Protein AF-A0A1C0TWP2-F1 (afdb_monomer_lite)

Foldseek 3Di:
DDDDPDDDDDPPPPPPPPPPCQPKDKFKKFWPDWADPDLQKIKTKIAGPDCVDTDVNDRIAIEIRAADLVVLVPFPCVVFFDSVQSNVLSVVQVVLNPDPTSIDMEIEGDCQWDDDDDRYTYFHGWGWDQDPVRDTYIYGYDDDD

Sequence (145 aa):
MLKNIKTNLLTIITLFPLLANAGGMSWQIEIHDFQRLSDTEAKALISTLNETKSFDNCSKIDILFDFDLKKIESTSIKNFVSKDSQIESLERLAKVSSHAKPVMVLGSMGSGFKKTGNYTFKSIGLGSLKEYSGRTVIYSFYDPI

Radius of gyration: 20.03 Å; chains: 1; bounding box: 54×34×74 Å

Organism: NCBI:txid43657

Secondary structure (DSSP, 8-state):
--------SS-SSSS--SS-----EEEEEEEEEEEE-SSSEEEEEEEES-GGG-BTTBS-EEEEEE--HHHHHTSGGGGT--HHHHHHHHHHHHHHHTSSS-EEEEEEEET-SEE-SSSEEEESEEEEEE-TTS-EEEEEEE---

pLDDT: mean 82.13, std 18.33, range [36.5, 98.31]

Structure (mmCIF, N/CA/C/O backbone):
data_AF-A0A1C0TWP2-F1
#
_entry.id   AF-A0A1C0TWP2-F1
#
loop_
_atom_site.group_PDB
_atom_site.id
_atom_site.type_symbol
_atom_site.label_atom_id
_atom_site.label_alt_id
_atom_site.label_comp_id
_atom_site.label_asym_id
_atom_site.label_entity_id
_atom_site.label_seq_id
_atom_site.pdbx_PDB_ins_code
_atom_site.Cartn_x
_atom_site.Cartn_y
_atom_site.Cartn_z
_atom_site.occupancy
_atom_site.B_iso_or_equiv
_atom_site.auth_seq_id
_atom_site.auth_comp_id
_atom_site.auth_asym_id
_atom_site.auth_atom_id
_atom_site.pdbx_PDB_model_num
ATOM 1 N N . MET A 1 1 ? 41.106 5.420 57.585 1.00 40.47 1 MET A N 1
ATOM 2 C CA . MET A 1 1 ? 40.705 4.303 56.701 1.00 40.47 1 MET A CA 1
ATOM 3 C C . MET A 1 1 ? 39.399 4.667 56.020 1.00 40.47 1 MET A C 1
ATOM 5 O O . MET A 1 1 ? 38.519 5.226 56.658 1.00 40.47 1 MET A O 1
ATOM 9 N N . LEU A 1 2 ? 39.365 4.473 54.705 1.00 37.16 2 LEU A N 1
ATOM 10 C CA . LEU A 1 2 ? 38.378 5.005 53.772 1.00 37.16 2 LEU A CA 1
ATOM 11 C C . LEU A 1 2 ? 37.025 4.26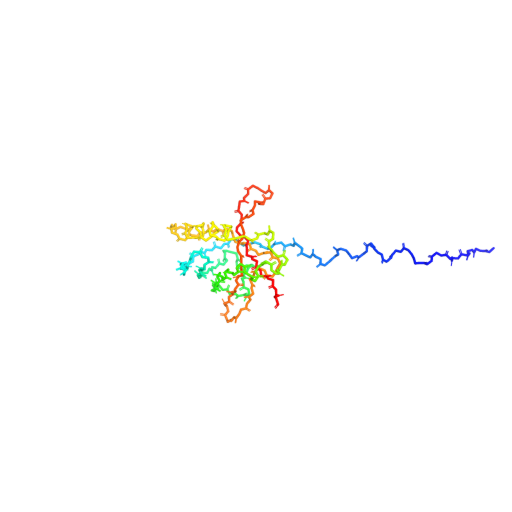9 53.801 1.00 37.16 2 LEU A C 1
ATOM 13 O O . LEU A 1 2 ? 36.988 3.046 53.839 1.00 37.16 2 LEU A O 1
ATOM 17 N N . LYS A 1 3 ? 35.980 5.074 53.552 1.00 38.59 3 LYS A N 1
ATOM 18 C CA . LYS A 1 3 ? 34.770 4.808 52.744 1.00 38.59 3 LYS A CA 1
ATOM 19 C C . LYS A 1 3 ? 33.609 4.016 53.368 1.00 38.59 3 LYS A C 1
ATOM 21 O O . LYS A 1 3 ? 33.453 2.818 53.174 1.00 38.59 3 LYS A O 1
ATOM 26 N N . ASN A 1 4 ? 32.672 4.790 53.922 1.00 47.75 4 ASN A N 1
ATOM 27 C CA . ASN A 1 4 ? 31.240 4.498 53.870 1.00 47.75 4 ASN A CA 1
ATOM 28 C C . ASN A 1 4 ? 30.752 4.600 52.415 1.00 47.75 4 ASN A C 1
ATOM 30 O O . ASN A 1 4 ? 30.677 5.698 51.867 1.00 47.75 4 ASN A O 1
ATOM 34 N N . ILE A 1 5 ? 30.399 3.473 51.796 1.00 53.34 5 ILE A N 1
ATOM 35 C CA . ILE A 1 5 ? 29.620 3.444 50.553 1.00 53.34 5 ILE A CA 1
ATOM 36 C C . ILE A 1 5 ? 28.189 3.079 50.945 1.00 53.34 5 ILE A C 1
ATOM 38 O O . ILE A 1 5 ? 27.833 1.913 51.079 1.00 53.34 5 ILE A O 1
ATOM 42 N N . LYS A 1 6 ? 27.372 4.107 51.174 1.00 49.41 6 LYS A N 1
ATOM 43 C CA . LYS A 1 6 ? 25.910 4.010 51.212 1.00 49.41 6 LYS A CA 1
ATOM 44 C C . LYS A 1 6 ? 25.350 4.976 50.177 1.00 49.41 6 LYS A C 1
ATOM 46 O O . LYS A 1 6 ? 24.902 6.059 50.525 1.00 49.41 6 LYS A O 1
ATOM 51 N N . THR A 1 7 ? 25.376 4.560 48.917 1.00 50.84 7 THR A N 1
ATOM 52 C CA . THR A 1 7 ? 24.563 5.178 47.865 1.00 50.84 7 THR A CA 1
ATOM 53 C C . THR A 1 7 ? 24.175 4.081 46.886 1.00 50.84 7 THR A C 1
ATOM 55 O O . THR A 1 7 ? 24.786 3.910 45.839 1.00 50.84 7 THR A O 1
ATOM 58 N N . ASN A 1 8 ? 23.210 3.261 47.292 1.00 46.59 8 ASN A N 1
ATOM 59 C CA . ASN A 1 8 ? 22.553 2.314 46.406 1.00 46.59 8 ASN A CA 1
ATOM 60 C C . ASN A 1 8 ? 21.141 2.824 46.128 1.00 46.59 8 ASN A C 1
ATOM 62 O O . ASN A 1 8 ? 20.448 3.257 47.047 1.00 46.59 8 ASN A O 1
ATOM 66 N N . LEU A 1 9 ? 20.736 2.671 44.868 1.00 48.22 9 LEU A N 1
ATOM 67 C CA . LEU A 1 9 ? 19.358 2.711 44.383 1.00 48.22 9 LEU A CA 1
ATOM 68 C C . LEU A 1 9 ? 18.731 4.086 44.082 1.00 48.22 9 LEU A C 1
ATOM 70 O O . LEU A 1 9 ? 17.653 4.417 44.561 1.00 48.22 9 LEU A O 1
ATOM 74 N N . LEU A 1 10 ? 19.347 4.853 43.180 1.00 50.44 10 LEU A N 1
ATOM 75 C CA . LEU A 1 10 ? 18.622 5.891 42.430 1.00 50.44 10 LEU A CA 1
ATOM 76 C C . LEU A 1 10 ? 19.184 6.049 41.010 1.00 50.44 10 LEU A C 1
ATOM 78 O O . LEU A 1 10 ? 19.590 7.122 40.578 1.00 50.44 10 LEU A O 1
ATOM 82 N N . THR A 1 11 ? 19.283 4.936 40.279 1.00 46.69 11 THR A N 1
ATOM 83 C CA . THR A 1 11 ? 19.633 4.952 38.844 1.00 46.69 11 THR A CA 1
ATOM 84 C C . THR A 1 11 ? 19.108 3.707 38.119 1.00 46.69 11 THR A C 1
ATOM 86 O O . THR A 1 11 ? 19.801 3.091 37.323 1.00 46.69 11 THR A O 1
ATOM 89 N N . ILE A 1 12 ? 17.867 3.302 38.404 1.00 48.59 12 ILE A N 1
ATOM 90 C CA . ILE A 1 12 ? 17.139 2.293 37.609 1.00 48.59 12 ILE A CA 1
ATOM 91 C C . ILE A 1 12 ? 15.822 2.914 37.120 1.00 48.59 12 ILE A C 1
ATOM 93 O O . ILE A 1 12 ? 14.758 2.345 37.286 1.00 48.59 12 ILE A O 1
ATOM 97 N N . ILE A 1 13 ? 15.860 4.147 36.600 1.00 49.88 13 ILE A N 1
ATOM 98 C CA . ILE A 1 13 ? 14.704 4.770 35.908 1.00 49.88 13 ILE A CA 1
ATOM 99 C C . ILE A 1 13 ? 15.149 5.518 34.629 1.00 49.88 13 ILE A C 1
ATOM 101 O O . ILE A 1 13 ? 14.346 6.130 33.942 1.00 49.88 13 ILE A O 1
ATOM 105 N N . THR A 1 14 ? 16.422 5.445 34.228 1.00 44.88 14 THR A N 1
ATOM 106 C CA . THR A 1 14 ? 16.921 6.161 33.033 1.00 44.88 14 THR A CA 1
ATOM 107 C C . THR A 1 14 ? 17.332 5.251 31.875 1.00 44.88 14 THR A C 1
ATOM 109 O O . THR A 1 14 ? 17.728 5.755 30.829 1.00 44.88 14 THR A O 1
ATOM 112 N N . LEU A 1 15 ? 17.198 3.924 32.014 1.00 43.19 15 LEU A N 1
ATOM 113 C CA . LEU A 1 15 ? 17.629 2.950 30.999 1.00 43.19 15 LEU A CA 1
ATOM 114 C C . LEU A 1 15 ? 16.496 2.149 30.335 1.00 43.19 15 LEU A C 1
ATOM 116 O O . LEU A 1 15 ? 16.737 1.081 29.784 1.00 43.19 15 LEU A O 1
ATOM 120 N N . PHE A 1 16 ? 15.270 2.670 30.338 1.00 43.91 16 PHE A N 1
ATOM 121 C CA . PHE A 1 16 ? 14.209 2.175 29.456 1.00 43.91 16 PHE A CA 1
ATOM 122 C C . PHE A 1 16 ? 13.572 3.326 28.666 1.00 43.91 16 PHE A C 1
ATOM 124 O O . PHE A 1 16 ? 12.456 3.749 28.950 1.00 43.91 16 PHE A O 1
ATOM 131 N N . PRO A 1 17 ? 14.272 3.809 27.628 1.00 40.41 17 PRO A N 1
ATOM 132 C CA . PRO A 1 17 ? 13.590 4.141 26.383 1.00 40.41 17 PRO A CA 1
ATOM 133 C C . PRO A 1 17 ? 14.259 3.440 25.188 1.00 40.41 17 PRO A C 1
ATOM 135 O O . PRO A 1 17 ? 14.307 3.991 24.097 1.00 40.41 17 PRO A O 1
ATOM 138 N N . LEU A 1 18 ? 14.822 2.241 25.381 1.00 37.81 18 LEU A N 1
ATOM 139 C CA . LEU A 1 18 ? 15.641 1.569 24.360 1.00 37.81 18 LEU A CA 1
ATOM 140 C C . LEU A 1 18 ? 14.934 0.477 23.542 1.00 37.81 18 LEU A C 1
ATOM 142 O O . LEU A 1 18 ? 15.597 -0.195 22.762 1.00 37.81 18 LEU A O 1
ATOM 146 N N . LEU A 1 19 ? 13.611 0.297 23.656 1.00 36.72 19 LEU A N 1
ATOM 147 C CA . LEU A 1 19 ? 12.890 -0.702 22.840 1.00 36.72 19 LEU A CA 1
ATOM 148 C C . LEU A 1 19 ? 11.593 -0.212 22.186 1.00 36.72 19 LEU A C 1
ATOM 150 O O . LEU A 1 19 ? 10.889 -1.003 21.565 1.00 36.72 19 LEU A O 1
ATOM 154 N N . ALA A 1 20 ? 11.308 1.090 22.211 1.00 37.28 20 ALA A N 1
ATOM 155 C CA . ALA A 1 20 ? 10.423 1.659 21.204 1.00 37.28 20 ALA A CA 1
ATOM 156 C C . ALA A 1 20 ? 11.274 1.959 19.964 1.00 37.28 20 ALA A C 1
ATOM 158 O O . ALA A 1 20 ? 11.681 3.096 19.734 1.00 37.28 20 ALA A O 1
ATOM 159 N N . ASN A 1 21 ? 11.580 0.924 19.176 1.00 36.50 21 ASN A N 1
ATOM 160 C CA . ASN A 1 21 ? 12.027 1.102 17.796 1.00 36.50 21 ASN A CA 1
ATOM 161 C C . ASN A 1 21 ? 10.857 1.727 17.016 1.00 36.50 21 ASN A C 1
ATOM 163 O O . ASN A 1 21 ? 10.159 1.065 16.256 1.00 36.50 21 ASN A O 1
ATOM 167 N N . ALA A 1 22 ? 10.634 3.029 17.194 1.00 45.41 22 ALA A N 1
ATOM 168 C CA . ALA A 1 22 ? 9.818 3.853 16.309 1.00 45.41 22 ALA A CA 1
ATOM 169 C C . ALA A 1 22 ? 10.586 4.129 14.997 1.00 45.41 22 ALA A C 1
ATOM 171 O O . ALA A 1 22 ? 10.590 5.241 14.477 1.00 45.41 22 ALA A O 1
ATOM 172 N N . GLY A 1 23 ? 11.299 3.118 14.491 1.00 52.19 23 GLY A N 1
ATOM 173 C CA . GLY A 1 23 ? 12.016 3.143 13.229 1.00 52.19 23 GLY A CA 1
ATOM 174 C C . GLY A 1 23 ? 11.096 2.612 12.145 1.00 52.19 23 GLY A C 1
ATOM 175 O O . GLY A 1 23 ? 10.856 1.410 12.067 1.00 52.19 23 GLY A O 1
ATOM 176 N N . GLY A 1 24 ? 10.552 3.509 11.326 1.00 65.75 24 GLY A N 1
ATOM 177 C CA . GLY A 1 24 ? 9.895 3.096 10.094 1.00 65.75 24 GLY A CA 1
ATOM 178 C C . GLY A 1 24 ? 10.931 2.562 9.103 1.00 65.75 24 GLY A C 1
ATOM 179 O O . GLY A 1 24 ? 11.998 3.153 8.946 1.00 65.75 24 GLY A O 1
ATOM 180 N N . MET A 1 25 ? 10.629 1.457 8.424 1.00 81.50 25 MET A N 1
ATOM 181 C CA . MET A 1 25 ? 11.405 1.005 7.264 1.00 81.50 25 MET A CA 1
ATOM 182 C C . MET A 1 25 ? 10.713 1.466 5.990 1.00 81.50 25 MET A C 1
ATOM 184 O O . MET A 1 25 ? 9.487 1.513 5.943 1.00 81.50 25 MET A O 1
ATOM 188 N N . SER A 1 26 ? 11.477 1.805 4.957 1.00 86.50 26 SER A N 1
ATOM 189 C CA . SER A 1 26 ? 10.921 2.149 3.652 1.00 86.50 26 SER A CA 1
ATOM 190 C C . SER A 1 26 ? 11.728 1.536 2.516 1.00 86.50 26 SER A C 1
ATOM 192 O O . SER A 1 26 ? 12.942 1.325 2.612 1.00 86.50 26 SER A O 1
ATOM 194 N N . TRP A 1 27 ? 11.021 1.223 1.434 1.00 88.00 27 TRP A N 1
ATOM 195 C CA . TRP A 1 27 ? 11.554 0.559 0.253 1.00 88.00 27 TRP A CA 1
ATOM 196 C C . TRP A 1 27 ? 11.124 1.313 -0.991 1.00 88.00 27 TRP A C 1
ATOM 198 O O . TRP A 1 27 ? 9.991 1.784 -1.074 1.00 88.00 27 TRP A O 1
ATOM 208 N N . GLN A 1 28 ? 12.013 1.391 -1.981 1.00 91.44 28 GLN A N 1
ATOM 209 C CA . GLN A 1 28 ? 11.571 1.655 -3.345 1.00 91.44 28 GLN A CA 1
ATOM 210 C C . GLN A 1 28 ? 10.956 0.376 -3.893 1.00 91.44 28 GLN A C 1
ATOM 212 O O . GLN A 1 28 ? 11.611 -0.670 -3.896 1.00 91.44 28 GLN A O 1
ATOM 217 N N . ILE A 1 29 ? 9.710 0.477 -4.329 1.00 93.44 29 ILE A N 1
ATOM 218 C CA . ILE A 1 29 ? 8.925 -0.640 -4.826 1.00 93.44 29 ILE A CA 1
ATOM 219 C C . ILE A 1 29 ? 8.458 -0.373 -6.248 1.00 93.44 29 ILE A C 1
ATOM 221 O O . ILE A 1 29 ? 8.271 0.781 -6.637 1.00 93.44 29 ILE A O 1
ATOM 225 N N . GLU A 1 30 ? 8.239 -1.445 -6.991 1.00 95.75 30 GLU A N 1
ATOM 226 C CA . GLU A 1 30 ? 7.493 -1.446 -8.244 1.00 95.75 30 GLU A CA 1
ATOM 227 C C . GLU A 1 30 ? 6.144 -2.130 -8.018 1.00 95.75 30 GLU A C 1
ATOM 229 O O . GLU A 1 30 ? 6.079 -3.191 -7.391 1.00 95.75 30 GLU A O 1
ATOM 234 N N . ILE A 1 31 ? 5.070 -1.507 -8.503 1.00 97.25 31 ILE A N 1
ATOM 235 C CA . ILE A 1 31 ? 3.706 -2.033 -8.421 1.00 97.25 31 ILE A CA 1
ATOM 236 C C . ILE A 1 31 ? 3.404 -2.765 -9.728 1.00 97.25 31 ILE A C 1
ATOM 238 O O . ILE A 1 31 ? 3.309 -2.139 -10.778 1.00 97.25 31 ILE A O 1
ATOM 242 N N . HIS A 1 32 ? 3.266 -4.088 -9.657 1.00 96.69 32 HIS A N 1
ATOM 243 C CA . HIS A 1 32 ? 2.997 -4.948 -10.818 1.00 96.69 32 HIS A CA 1
ATOM 244 C C . HIS A 1 32 ? 1.508 -5.070 -11.102 1.00 96.69 32 HIS A C 1
ATOM 246 O O . HIS A 1 32 ? 1.103 -5.147 -12.256 1.00 96.69 32 HIS A O 1
ATOM 252 N N . ASP A 1 33 ? 0.712 -5.111 -10.039 1.00 97.69 33 ASP A N 1
ATOM 253 C CA . ASP A 1 33 ? -0.741 -5.148 -10.109 1.00 97.69 33 ASP A CA 1
ATOM 254 C C . ASP A 1 33 ? -1.317 -4.371 -8.925 1.00 97.69 33 ASP A C 1
ATOM 256 O O . ASP A 1 33 ? -0.763 -4.401 -7.820 1.00 97.69 33 ASP A O 1
ATOM 260 N N . PHE A 1 34 ? -2.415 -3.663 -9.163 1.00 98.19 34 PHE A N 1
ATOM 261 C CA . PHE A 1 34 ? -3.159 -2.940 -8.144 1.00 98.19 34 PHE A CA 1
ATOM 262 C C . PHE A 1 34 ? -4.651 -3.050 -8.434 1.00 98.19 34 PHE A C 1
ATOM 264 O O . PHE A 1 34 ? -5.155 -2.533 -9.431 1.00 98.19 34 PHE A O 1
ATOM 271 N N . GLN A 1 35 ? -5.374 -3.668 -7.507 1.00 98.25 35 GLN A N 1
ATOM 272 C CA . GLN A 1 35 ? -6.811 -3.848 -7.609 1.00 98.25 35 GLN A CA 1
ATOM 273 C C . GLN A 1 35 ? -7.510 -3.152 -6.450 1.00 98.25 35 GLN A C 1
ATOM 275 O O . GLN A 1 35 ? -7.346 -3.519 -5.284 1.00 98.25 35 GLN A O 1
ATOM 280 N N . ARG A 1 36 ? -8.365 -2.185 -6.782 1.00 97.50 36 ARG A N 1
ATOM 281 C CA . ARG A 1 36 ? -9.302 -1.605 -5.823 1.00 97.50 36 ARG A CA 1
ATOM 282 C C . ARG A 1 36 ? -10.431 -2.595 -5.539 1.00 97.50 36 ARG A C 1
ATOM 284 O O . ARG A 1 36 ? -11.049 -3.089 -6.477 1.00 97.50 36 ARG A O 1
ATOM 291 N N . LEU A 1 37 ? -10.697 -2.871 -4.263 1.00 97.50 37 LEU A N 1
ATOM 292 C CA . LEU A 1 37 ? -11.820 -3.718 -3.839 1.00 97.50 37 LEU A CA 1
ATOM 293 C C . LEU A 1 37 ? -12.984 -2.880 -3.300 1.00 97.50 37 LEU A C 1
ATOM 295 O O . LEU A 1 37 ? -14.144 -3.206 -3.529 1.00 97.50 37 LEU A O 1
ATOM 299 N N . SER A 1 38 ? -12.664 -1.783 -2.612 1.00 96.56 38 SER A N 1
ATOM 300 C CA . SER A 1 38 ? -13.614 -0.799 -2.089 1.00 96.56 38 SER A CA 1
ATOM 301 C C . SER A 1 38 ? -12.917 0.553 -1.885 1.00 96.56 38 SER A C 1
ATOM 303 O O . SER A 1 38 ? -11.722 0.692 -2.161 1.00 96.56 38 SER A O 1
ATOM 305 N N . ASP A 1 39 ? -13.626 1.539 -1.335 1.00 95.06 39 ASP A N 1
ATOM 306 C CA . ASP A 1 39 ? -13.055 2.839 -0.955 1.00 95.06 39 ASP A CA 1
ATOM 307 C C . ASP A 1 39 ? -11.940 2.732 0.092 1.00 95.06 39 ASP A C 1
ATOM 309 O O . ASP A 1 39 ? -11.129 3.641 0.236 1.00 95.06 39 ASP A O 1
ATOM 313 N N . THR A 1 40 ? -11.847 1.636 0.839 1.00 96.44 40 THR A N 1
ATOM 314 C CA . THR A 1 40 ? -10.845 1.488 1.907 1.00 96.44 40 THR A CA 1
ATOM 315 C C . THR A 1 40 ? -9.989 0.238 1.757 1.00 96.44 40 THR A C 1
ATOM 317 O O . THR A 1 40 ? -9.001 0.096 2.476 1.00 96.44 40 THR A O 1
ATOM 320 N N . GLU A 1 41 ? -10.285 -0.613 0.775 1.00 97.56 41 GLU A N 1
ATOM 321 C CA . GLU A 1 41 ? -9.609 -1.894 0.576 1.00 97.56 41 GLU A CA 1
ATOM 322 C C . GLU A 1 41 ? -8.999 -2.030 -0.820 1.00 97.56 41 GLU A C 1
ATOM 324 O O . GLU A 1 41 ? -9.547 -1.569 -1.831 1.00 97.56 41 GLU A O 1
ATOM 329 N N . ALA A 1 42 ? -7.840 -2.676 -0.888 1.00 98.31 42 ALA A N 1
ATOM 330 C CA . ALA A 1 42 ? -7.179 -3.000 -2.145 1.00 98.31 42 ALA A CA 1
ATOM 331 C C . ALA A 1 42 ? -6.242 -4.195 -1.994 1.00 98.31 42 ALA A C 1
ATOM 333 O O . ALA A 1 42 ? -5.807 -4.537 -0.893 1.00 98.31 42 ALA A O 1
ATOM 334 N N . LYS A 1 43 ? -5.880 -4.781 -3.130 1.00 98.12 43 LYS A N 1
ATOM 335 C CA . LYS A 1 43 ? -4.766 -5.719 -3.252 1.00 98.12 43 LYS A CA 1
ATOM 336 C C . LYS A 1 43 ? -3.689 -5.118 -4.138 1.00 98.12 43 LYS A C 1
ATOM 338 O O . LYS A 1 43 ? -4.006 -4.397 -5.083 1.00 98.12 43 LYS A O 1
ATOM 343 N N . ALA A 1 44 ? -2.436 -5.427 -3.842 1.00 97.75 44 ALA A N 1
ATOM 344 C CA . ALA A 1 44 ? -1.323 -5.086 -4.711 1.00 97.75 44 ALA A CA 1
ATOM 345 C C . ALA A 1 44 ? -0.296 -6.210 -4.767 1.00 97.75 44 ALA A C 1
ATOM 347 O O . ALA A 1 44 ? 0.039 -6.790 -3.734 1.00 97.75 44 ALA A O 1
ATOM 348 N N . LEU A 1 45 ? 0.244 -6.445 -5.958 1.00 97.12 45 LEU A N 1
ATOM 349 C CA . LEU A 1 45 ? 1.437 -7.254 -6.165 1.00 97.12 45 LEU A CA 1
ATOM 350 C C . LEU A 1 45 ? 2.621 -6.307 -6.342 1.00 97.12 45 LEU A C 1
ATOM 352 O O . LEU A 1 45 ? 2.637 -5.502 -7.277 1.00 97.12 45 LEU A O 1
ATOM 356 N N . ILE A 1 46 ? 3.616 -6.391 -5.461 1.00 95.50 46 ILE A N 1
ATOM 357 C CA . ILE A 1 46 ? 4.767 -5.477 -5.482 1.00 95.50 46 ILE A CA 1
ATOM 358 C C . ILE A 1 46 ? 6.101 -6.222 -5.445 1.00 95.50 46 ILE A C 1
ATOM 360 O O . ILE A 1 46 ? 6.182 -7.329 -4.919 1.00 95.50 46 ILE A O 1
ATOM 364 N N . SER A 1 47 ? 7.161 -5.590 -5.946 1.00 93.19 47 SER A N 1
ATOM 365 C CA . SER A 1 47 ? 8.556 -6.013 -5.742 1.00 93.19 47 SER A CA 1
ATOM 366 C C . SER A 1 47 ? 9.385 -4.879 -5.156 1.00 93.19 47 SER A C 1
ATOM 368 O O . SER A 1 47 ? 9.079 -3.706 -5.370 1.00 93.19 47 SER A O 1
ATOM 370 N N . THR A 1 48 ? 10.460 -5.202 -4.438 1.00 91.00 48 THR A N 1
ATOM 371 C CA . THR A 1 48 ? 11.467 -4.2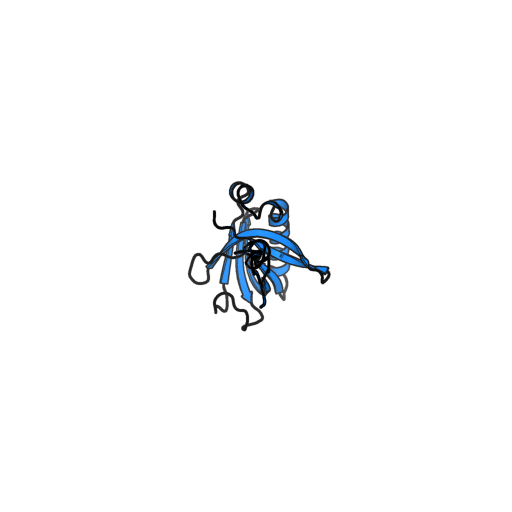00 -4.067 1.00 91.00 48 THR A CA 1
ATOM 372 C C . THR A 1 48 ? 12.436 -4.002 -5.227 1.00 91.00 48 THR A C 1
ATOM 374 O O . THR A 1 48 ? 12.860 -4.960 -5.864 1.00 91.00 48 THR A O 1
ATOM 377 N N . LEU A 1 49 ? 12.827 -2.755 -5.498 1.00 87.69 49 LEU A N 1
ATOM 378 C CA . LEU A 1 49 ? 13.854 -2.459 -6.507 1.00 87.69 49 LEU A CA 1
ATOM 379 C C . LEU A 1 49 ? 15.279 -2.713 -6.003 1.00 87.69 49 LEU A C 1
ATOM 381 O O . LEU A 1 49 ? 16.220 -2.749 -6.787 1.00 87.69 49 LEU A O 1
ATOM 385 N N . ASN A 1 50 ? 15.449 -2.848 -4.687 1.00 79.12 50 ASN A N 1
ATOM 386 C CA . ASN A 1 50 ? 16.716 -3.215 -4.076 1.00 79.12 50 ASN A CA 1
ATOM 387 C C . ASN A 1 50 ? 16.600 -4.628 -3.495 1.00 79.12 50 ASN A C 1
ATOM 389 O O . ASN A 1 50 ? 15.907 -4.836 -2.496 1.00 79.12 50 ASN A O 1
ATOM 393 N N . GLU A 1 51 ? 17.290 -5.581 -4.117 1.00 60.59 51 GLU A N 1
ATOM 394 C CA . GLU A 1 51 ? 17.268 -7.001 -3.743 1.00 60.59 51 GLU A CA 1
ATOM 395 C C . GLU A 1 51 ? 17.855 -7.255 -2.345 1.00 60.59 51 GLU A C 1
ATOM 397 O O . GLU A 1 51 ? 17.426 -8.172 -1.649 1.00 60.59 51 GLU A O 1
ATOM 402 N N . THR A 1 52 ? 18.758 -6.384 -1.870 1.00 61.19 52 THR A N 1
ATOM 403 C CA . THR A 1 52 ? 19.341 -6.478 -0.512 1.00 61.19 52 THR A CA 1
ATOM 404 C C . THR A 1 52 ? 18.352 -6.136 0.606 1.00 61.19 52 THR A C 1
ATOM 406 O O . THR A 1 52 ? 18.644 -6.349 1.781 1.00 61.19 52 THR A O 1
ATOM 409 N N . LYS A 1 53 ? 17.176 -5.602 0.255 1.00 65.94 53 LYS A N 1
ATOM 410 C CA . LYS A 1 53 ? 16.083 -5.271 1.175 1.00 65.94 53 LYS A CA 1
ATOM 411 C C . LYS A 1 53 ? 14.771 -5.895 0.699 1.00 65.94 53 LYS A C 1
ATOM 413 O O . LYS A 1 53 ? 13.758 -5.206 0.654 1.00 65.94 53 LYS A O 1
ATOM 418 N N . SER A 1 54 ? 14.795 -7.160 0.293 1.00 67.12 54 SER A N 1
ATOM 419 C CA . SER A 1 54 ? 13.583 -7.881 -0.101 1.00 67.12 54 SER A CA 1
ATOM 420 C C . SER A 1 54 ? 12.628 -8.073 1.081 1.00 67.12 54 SER A C 1
ATOM 422 O O . SER A 1 54 ? 13.040 -8.185 2.240 1.00 67.12 54 SER A O 1
ATOM 424 N N . PHE A 1 55 ? 11.329 -8.110 0.786 1.00 72.81 55 PHE A N 1
ATOM 425 C CA . PHE A 1 55 ? 10.343 -8.558 1.761 1.00 72.81 55 PHE A CA 1
ATOM 426 C C . PHE A 1 55 ? 10.491 -10.067 1.917 1.00 72.81 55 PHE A C 1
ATOM 428 O O . PHE A 1 55 ? 10.121 -10.820 1.019 1.00 72.81 55 PHE A O 1
ATOM 435 N N . ASP A 1 56 ? 11.042 -10.497 3.052 1.00 75.50 56 ASP A N 1
ATOM 436 C CA . ASP A 1 56 ? 11.093 -11.914 3.426 1.00 75.50 56 ASP A CA 1
ATOM 437 C C . ASP A 1 56 ? 11.760 -12.808 2.357 1.00 75.50 56 ASP A C 1
ATOM 439 O O . ASP A 1 56 ? 11.291 -13.902 2.047 1.00 75.50 56 ASP A O 1
ATOM 443 N N . ASN A 1 57 ? 12.855 -12.319 1.757 1.00 80.06 57 ASN A N 1
ATOM 444 C CA . ASN A 1 57 ? 13.604 -13.000 0.691 1.00 80.06 57 ASN A CA 1
ATOM 445 C C . ASN A 1 57 ? 12.772 -13.356 -0.556 1.00 80.06 57 ASN A C 1
ATOM 447 O O . ASN A 1 57 ? 13.144 -14.261 -1.302 1.00 80.06 57 ASN A O 1
ATOM 451 N N . CYS A 1 58 ? 11.666 -12.648 -0.805 1.00 83.75 58 CYS A N 1
ATOM 452 C CA . CYS A 1 58 ? 10.844 -12.840 -1.994 1.00 83.75 58 CYS A CA 1
ATOM 453 C C . CYS A 1 58 ? 11.036 -11.730 -3.030 1.00 83.75 58 CYS A C 1
ATOM 455 O O . CYS A 1 58 ? 11.180 -10.555 -2.686 1.00 83.75 58 CYS A O 1
ATOM 457 N N . SER A 1 59 ? 10.977 -12.102 -4.311 1.00 86.62 59 SER A N 1
ATOM 458 C CA . SER A 1 59 ? 11.047 -11.162 -5.434 1.00 86.62 59 SER A CA 1
ATOM 459 C C . SER A 1 59 ? 9.751 -10.373 -5.622 1.00 86.62 59 SER A C 1
ATOM 461 O O . SER A 1 59 ? 9.807 -9.204 -5.998 1.00 86.62 59 SER A O 1
ATOM 463 N N . LYS A 1 60 ? 8.592 -10.985 -5.342 1.00 92.50 60 LYS A N 1
ATOM 464 C CA . LYS A 1 60 ? 7.277 -10.334 -5.375 1.00 92.50 60 LYS A CA 1
ATOM 465 C C . LYS A 1 60 ? 6.419 -10.770 -4.198 1.00 92.50 60 LYS A C 1
ATOM 467 O O . LYS A 1 60 ? 6.442 -11.935 -3.816 1.00 92.50 60 LYS A O 1
ATOM 472 N N . ILE A 1 61 ? 5.646 -9.848 -3.649 1.00 93.69 61 ILE A N 1
ATOM 473 C CA . ILE A 1 61 ? 4.735 -10.127 -2.541 1.00 93.69 61 ILE A CA 1
ATOM 474 C C . ILE A 1 61 ? 3.338 -9.600 -2.839 1.00 93.69 61 ILE A C 1
ATOM 476 O O . ILE A 1 61 ? 3.180 -8.541 -3.451 1.00 93.69 61 ILE A O 1
ATOM 480 N N . ASP A 1 62 ? 2.342 -10.330 -2.354 1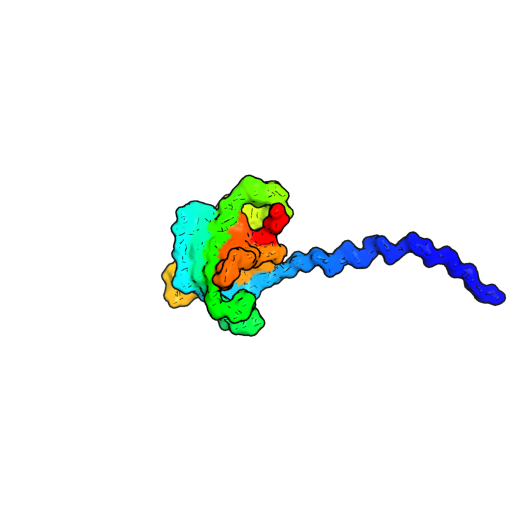.00 96.56 62 ASP A N 1
ATOM 481 C CA . ASP A 1 62 ? 0.952 -9.898 -2.347 1.00 96.56 62 ASP A CA 1
ATOM 482 C C . ASP A 1 62 ? 0.667 -9.136 -1.060 1.00 96.56 62 ASP A C 1
ATOM 484 O O . ASP A 1 62 ? 0.960 -9.611 0.040 1.00 96.56 62 ASP A O 1
ATOM 488 N N . ILE A 1 63 ? 0.054 -7.965 -1.178 1.00 96.25 63 ILE A N 1
ATOM 489 C CA . ILE A 1 63 ? -0.365 -7.159 -0.036 1.00 96.25 63 ILE A CA 1
ATOM 490 C C . ILE A 1 63 ? -1.867 -6.940 -0.106 1.00 96.25 63 ILE A C 1
ATOM 492 O O . ILE A 1 63 ? -2.384 -6.408 -1.086 1.00 96.25 63 ILE A O 1
ATOM 496 N N . LEU A 1 64 ? -2.557 -7.306 0.970 1.00 97.38 64 LEU A N 1
ATOM 497 C CA . LEU A 1 64 ? -3.931 -6.907 1.230 1.00 97.38 64 LEU A CA 1
ATOM 498 C C . LEU A 1 64 ? -3.940 -5.673 2.137 1.00 97.38 64 LEU A C 1
ATOM 500 O O . LEU A 1 64 ? -3.488 -5.734 3.283 1.00 97.38 64 LEU A O 1
ATOM 504 N N . PHE A 1 65 ? -4.490 -4.572 1.638 1.00 96.75 65 PHE A N 1
ATOM 505 C CA . PHE A 1 65 ? -4.815 -3.390 2.430 1.00 96.75 65 PHE A CA 1
ATOM 506 C C . PHE A 1 65 ? -6.270 -3.515 2.883 1.00 96.75 65 PHE A C 1
ATOM 508 O O . PHE A 1 65 ? -7.174 -3.393 2.062 1.00 96.75 65 PHE A O 1
ATOM 515 N N . ASP A 1 66 ? -6.485 -3.796 4.166 1.00 94.62 66 ASP A N 1
ATOM 516 C CA . ASP A 1 66 ? -7.794 -4.115 4.752 1.00 94.62 66 ASP A CA 1
ATOM 517 C C . ASP A 1 66 ? -8.070 -3.190 5.939 1.00 94.62 66 ASP A C 1
ATOM 519 O O . ASP A 1 66 ? -7.773 -3.511 7.094 1.00 94.62 66 ASP A O 1
ATOM 523 N N . PHE A 1 67 ? -8.552 -1.990 5.625 1.00 94.06 67 PHE A N 1
ATOM 524 C CA . PHE A 1 67 ? -8.840 -0.972 6.625 1.00 94.06 67 PHE A CA 1
ATOM 525 C C . PHE A 1 67 ? -10.172 -1.239 7.318 1.00 94.06 67 PHE A C 1
ATOM 527 O O . PHE A 1 67 ? -11.219 -1.326 6.682 1.00 94.06 67 PHE A O 1
ATOM 534 N N . ASP A 1 68 ? -10.127 -1.253 8.648 1.00 90.81 68 ASP A N 1
ATOM 535 C CA . ASP A 1 68 ? -11.295 -1.361 9.513 1.00 90.81 68 ASP A CA 1
ATOM 536 C C . ASP A 1 68 ? -11.207 -0.284 10.598 1.00 90.81 68 ASP A C 1
ATOM 538 O O . ASP A 1 68 ? -10.397 -0.376 11.525 1.00 90.81 68 ASP A O 1
ATOM 542 N N . LEU A 1 69 ? -12.052 0.745 10.479 1.00 89.50 69 LEU A N 1
ATOM 543 C CA . LEU A 1 69 ? -12.053 1.888 11.392 1.00 89.50 69 LEU A CA 1
ATOM 544 C C . LEU A 1 69 ? -12.255 1.461 12.851 1.00 89.50 69 LEU A C 1
ATOM 546 O O . LEU A 1 69 ? -11.555 1.956 13.730 1.00 89.50 69 LEU A O 1
ATOM 550 N N . LYS A 1 70 ? -13.157 0.504 13.113 1.00 88.94 70 LYS A N 1
ATOM 551 C CA . LYS A 1 70 ? -13.454 0.057 14.484 1.00 88.94 70 LYS A CA 1
ATOM 552 C C . LYS A 1 70 ? -12.241 -0.612 15.117 1.00 88.94 70 LYS A C 1
ATOM 554 O O . LYS A 1 70 ? -11.961 -0.400 16.293 1.00 88.94 70 LYS A O 1
ATOM 559 N N . LYS A 1 71 ? -11.507 -1.407 14.331 1.00 87.06 71 LYS A N 1
ATOM 560 C CA . LYS A 1 71 ? -10.244 -2.007 14.776 1.00 87.06 71 LYS A CA 1
ATOM 561 C C . LYS A 1 71 ? -9.201 -0.930 15.046 1.00 87.06 71 LYS A C 1
ATOM 563 O O . LYS A 1 71 ? -8.613 -0.926 16.122 1.00 87.06 71 LYS A O 1
ATOM 568 N N . ILE A 1 72 ? -9.016 0.013 14.124 1.00 89.44 72 ILE A N 1
ATOM 569 C CA . ILE A 1 72 ? -8.011 1.076 14.255 1.00 89.44 72 ILE A CA 1
ATOM 570 C C . ILE A 1 72 ? -8.255 1.941 15.495 1.00 89.44 72 ILE A C 1
ATOM 572 O O . ILE A 1 72 ? -7.306 2.208 16.227 1.00 89.44 72 ILE A O 1
ATOM 576 N N . GLU A 1 73 ? -9.495 2.329 15.794 1.00 89.62 73 GLU A N 1
ATOM 577 C CA . GLU A 1 73 ? -9.817 3.174 16.957 1.00 89.62 73 GLU A CA 1
ATOM 578 C C . GLU A 1 73 ? -9.379 2.564 18.302 1.00 89.62 73 GLU A C 1
ATOM 580 O O . GLU A 1 73 ? -9.081 3.298 19.250 1.00 89.62 73 GLU A O 1
ATOM 585 N N . SER A 1 74 ? -9.277 1.231 18.368 1.00 86.12 74 SER A N 1
ATOM 586 C CA . SER A 1 74 ? -8.809 0.482 19.542 1.00 86.12 74 SER A CA 1
ATOM 587 C C . SER A 1 74 ? -7.286 0.301 19.627 1.00 86.12 74 SER A C 1
ATOM 589 O O . SER A 1 74 ? -6.786 -0.218 20.621 1.00 86.12 74 SER A O 1
ATOM 591 N N . THR A 1 75 ? -6.538 0.745 18.615 1.00 85.31 75 THR A N 1
ATOM 592 C CA . THR A 1 75 ? -5.091 0.499 18.480 1.00 85.31 75 THR A CA 1
ATOM 593 C C . THR A 1 75 ? -4.252 1.747 18.740 1.00 85.31 75 THR A C 1
ATOM 595 O O . THR A 1 75 ? -4.744 2.881 18.765 1.00 85.31 75 THR A O 1
ATOM 598 N N . SER A 1 76 ? -2.941 1.551 18.888 1.00 85.00 76 SER A N 1
ATOM 599 C CA . SER A 1 76 ? -1.978 2.646 19.048 1.00 85.00 76 SER A CA 1
ATOM 600 C C . SER A 1 76 ? -1.820 3.503 17.782 1.00 85.00 76 SER A C 1
ATOM 602 O O . SER A 1 76 ? -1.367 4.647 17.856 1.00 85.00 76 SER A O 1
ATOM 604 N N . ILE A 1 77 ? -2.243 2.987 16.621 1.00 85.50 77 ILE A N 1
ATOM 605 C CA . ILE A 1 77 ? -2.056 3.628 15.313 1.00 85.50 77 ILE A CA 1
ATOM 606 C C . ILE A 1 77 ? -3.179 4.604 14.920 1.00 85.50 77 ILE A C 1
ATOM 608 O O . ILE A 1 77 ? -3.082 5.253 13.880 1.00 85.50 77 ILE A O 1
ATOM 612 N N . LYS A 1 78 ? -4.220 4.763 15.751 1.00 87.62 78 LYS A N 1
ATOM 613 C CA . LYS A 1 78 ? -5.406 5.600 15.465 1.00 87.62 78 LYS A CA 1
ATOM 614 C C . LYS A 1 78 ? -5.119 7.067 15.135 1.00 87.62 78 LYS A C 1
ATOM 616 O O . LYS A 1 78 ? -5.917 7.720 14.478 1.00 87.62 78 LYS A O 1
ATOM 621 N N . ASN A 1 79 ? -3.983 7.589 15.595 1.00 87.44 79 ASN A N 1
ATOM 622 C CA . ASN A 1 79 ? -3.578 8.972 15.333 1.00 87.44 79 ASN A CA 1
ATOM 623 C C . ASN A 1 79 ? -2.838 9.134 13.993 1.00 87.44 79 ASN A C 1
ATOM 625 O O . ASN A 1 79 ? -2.597 10.258 13.565 1.00 87.44 79 ASN A O 1
ATOM 629 N N . PHE A 1 80 ? -2.446 8.029 13.354 1.00 86.69 80 PHE A N 1
ATOM 630 C CA . PHE A 1 80 ? -1.677 8.023 12.106 1.00 86.69 80 PHE A CA 1
ATOM 631 C C . PHE A 1 80 ? -2.499 7.563 10.904 1.00 86.69 80 PHE A C 1
ATOM 633 O O . PHE A 1 80 ? -2.125 7.845 9.767 1.00 86.69 80 PHE A O 1
ATOM 640 N N . VAL A 1 81 ? -3.599 6.851 11.154 1.00 91.19 81 VAL A N 1
ATOM 641 C CA . VAL A 1 81 ? -4.464 6.290 10.120 1.00 91.19 81 VAL A CA 1
ATOM 642 C C . VAL A 1 81 ? -5.899 6.743 10.358 1.00 91.19 81 VAL A C 1
ATOM 644 O O . VAL A 1 81 ? -6.477 6.485 11.411 1.00 91.19 81 VAL A O 1
ATOM 647 N N . SER A 1 82 ? -6.488 7.369 9.345 1.00 93.19 82 S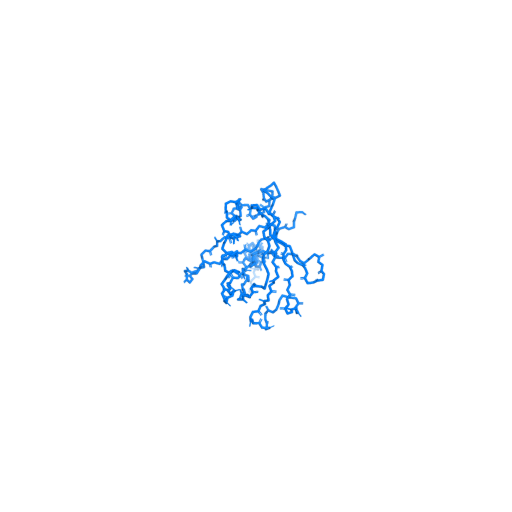ER A N 1
ATOM 648 C CA . SER A 1 82 ? -7.911 7.686 9.261 1.00 93.19 82 SER A CA 1
ATOM 649 C C . SER A 1 82 ? -8.506 7.090 7.984 1.00 93.19 82 SER A C 1
ATOM 651 O O . SER A 1 82 ? -7.786 6.614 7.103 1.00 93.19 82 SER A O 1
ATOM 653 N N . LYS A 1 83 ? -9.837 7.128 7.856 1.00 94.75 83 LYS A N 1
ATOM 654 C CA . LYS A 1 83 ? -10.505 6.738 6.606 1.00 94.75 83 LYS A CA 1
ATOM 655 C C . LYS A 1 83 ? -10.005 7.582 5.426 1.00 94.75 83 LYS A C 1
ATOM 657 O O . LYS A 1 83 ? -9.731 7.040 4.361 1.00 94.75 83 LYS A O 1
ATOM 662 N N . ASP A 1 84 ? -9.829 8.881 5.641 1.00 94.50 84 ASP A N 1
ATOM 663 C CA . ASP A 1 84 ? -9.387 9.805 4.598 1.00 94.50 84 ASP A CA 1
ATOM 664 C C . ASP A 1 84 ? -7.930 9.544 4.198 1.00 94.50 84 ASP A C 1
ATOM 666 O O . ASP A 1 84 ? -7.627 9.465 3.008 1.00 94.50 84 ASP A O 1
ATOM 670 N N . SER A 1 85 ? -7.033 9.311 5.168 1.00 94.12 85 SER A N 1
ATOM 671 C CA . SER A 1 85 ? -5.630 8.989 4.861 1.00 94.12 85 SER A CA 1
ATOM 672 C C . SER A 1 85 ? -5.496 7.658 4.124 1.00 94.12 85 SER A C 1
ATOM 674 O O . SER A 1 85 ? -4.628 7.515 3.260 1.00 94.12 85 SER A O 1
ATOM 676 N N . GLN A 1 86 ? -6.358 6.690 4.451 1.00 96.06 86 GLN A N 1
ATOM 677 C CA . GLN A 1 86 ? -6.448 5.407 3.765 1.00 96.06 86 GLN A CA 1
ATOM 678 C C . GLN A 1 86 ? -6.872 5.599 2.305 1.00 96.06 86 GLN A C 1
ATOM 680 O O . GLN A 1 86 ? -6.196 5.093 1.407 1.00 96.06 86 GLN A O 1
ATOM 685 N N . ILE A 1 87 ? -7.959 6.342 2.064 1.00 96.62 87 ILE A N 1
ATOM 686 C CA . ILE A 1 87 ? -8.462 6.649 0.716 1.00 96.62 87 ILE A CA 1
ATOM 687 C C . ILE A 1 87 ? -7.374 7.345 -0.105 1.00 96.62 87 ILE A C 1
ATOM 689 O O . ILE A 1 87 ? -7.001 6.842 -1.164 1.00 96.62 87 ILE A O 1
ATOM 693 N N . GLU A 1 88 ? -6.797 8.430 0.418 1.00 95.81 88 GLU A N 1
ATOM 694 C CA . GLU A 1 88 ? -5.766 9.208 -0.278 1.00 95.81 88 GLU A CA 1
ATOM 695 C C . GLU A 1 88 ? -4.548 8.341 -0.637 1.00 95.81 88 GLU A C 1
ATOM 697 O O . GLU A 1 88 ? -4.005 8.409 -1.743 1.00 95.81 88 GLU A O 1
ATOM 702 N N . SER A 1 89 ? -4.112 7.486 0.289 1.00 96.25 89 SER A N 1
ATOM 703 C CA . SER A 1 89 ? -2.978 6.590 0.056 1.00 96.25 89 SER A CA 1
ATOM 704 C C . SER A 1 89 ? -3.267 5.594 -1.072 1.00 96.25 89 SER A C 1
ATOM 706 O O . SER A 1 89 ? -2.402 5.311 -1.901 1.00 96.25 89 SER A O 1
ATOM 708 N N . LEU A 1 90 ? -4.494 5.087 -1.150 1.00 97.38 90 LEU A N 1
ATOM 709 C CA . LEU A 1 90 ? -4.890 4.118 -2.169 1.00 97.38 90 LEU A CA 1
ATOM 710 C C . LEU A 1 90 ? -5.108 4.770 -3.533 1.00 97.38 90 LEU A C 1
ATOM 712 O O . LEU A 1 90 ? -4.758 4.171 -4.546 1.00 97.38 90 LEU A O 1
ATOM 716 N N . GLU A 1 91 ? -5.585 6.012 -3.575 1.00 96.81 91 GLU A N 1
ATOM 717 C CA . GLU A 1 91 ? -5.609 6.820 -4.798 1.00 96.81 91 GLU A CA 1
ATOM 718 C C . GLU A 1 91 ? -4.196 7.077 -5.330 1.00 96.81 91 GLU A C 1
ATOM 720 O O . GLU A 1 91 ? -3.945 6.960 -6.531 1.00 96.81 91 GLU A O 1
ATOM 725 N N . ARG A 1 92 ? -3.239 7.378 -4.445 1.00 95.50 92 ARG A N 1
ATOM 726 C CA . ARG A 1 92 ? -1.827 7.544 -4.822 1.00 95.50 92 ARG A CA 1
ATOM 727 C C . ARG A 1 92 ? -1.229 6.245 -5.364 1.00 95.50 92 ARG A C 1
ATOM 729 O O . ARG A 1 92 ? -0.543 6.297 -6.385 1.00 95.50 92 ARG A O 1
ATOM 736 N N . LEU A 1 93 ? -1.503 5.104 -4.726 1.00 96.19 93 LEU A N 1
ATOM 737 C CA . LEU A 1 93 ? -1.084 3.782 -5.210 1.00 96.19 93 LEU A CA 1
ATOM 738 C C . LEU A 1 93 ? -1.676 3.484 -6.593 1.00 96.19 93 LEU A C 1
ATOM 740 O O . LEU A 1 93 ? -0.928 3.152 -7.512 1.00 96.19 93 LEU A O 1
ATOM 744 N N . ALA A 1 94 ? -2.984 3.697 -6.770 1.00 97.12 94 ALA A N 1
ATOM 745 C CA . ALA A 1 94 ? -3.667 3.524 -8.051 1.00 97.12 94 ALA A CA 1
ATOM 746 C C . ALA A 1 94 ? -3.049 4.411 -9.142 1.00 97.12 94 ALA A C 1
ATOM 748 O O . ALA A 1 94 ? -2.700 3.934 -10.224 1.00 97.12 94 ALA A O 1
ATOM 749 N N . LYS A 1 95 ? -2.823 5.693 -8.837 1.00 96.56 95 LYS A N 1
ATOM 750 C CA . LYS A 1 95 ? -2.199 6.640 -9.764 1.00 96.56 95 LYS A CA 1
ATOM 751 C C . LYS A 1 95 ? -0.807 6.179 -10.189 1.00 96.56 95 LYS A C 1
ATOM 753 O O . LYS A 1 95 ? -0.534 6.133 -11.384 1.00 96.56 95 LYS A O 1
ATOM 758 N N . VAL A 1 96 ? 0.056 5.802 -9.242 1.00 95.81 96 VAL A N 1
ATOM 759 C CA . VAL A 1 96 ? 1.403 5.293 -9.556 1.00 95.81 96 VAL A CA 1
ATOM 760 C C . VAL A 1 96 ? 1.329 4.019 -10.393 1.00 95.81 96 VAL A C 1
ATOM 762 O O . VAL A 1 96 ? 2.065 3.917 -11.370 1.00 95.81 96 VAL A O 1
ATOM 765 N N . SER A 1 97 ? 0.433 3.087 -10.056 1.00 96.69 97 SER A N 1
ATOM 766 C CA . SER A 1 97 ? 0.283 1.817 -10.780 1.00 96.69 97 SER A CA 1
ATOM 767 C C . SER A 1 97 ? -0.099 1.996 -12.255 1.00 96.69 97 SER A C 1
ATOM 769 O O . SER A 1 97 ? 0.245 1.163 -13.083 1.00 96.69 97 SER A O 1
ATOM 771 N N . SER A 1 98 ? -0.747 3.114 -12.602 1.00 96.06 98 SER A N 1
ATOM 772 C CA . SER A 1 98 ? -1.138 3.432 -13.982 1.00 96.06 98 SER A CA 1
ATOM 773 C C . SER A 1 98 ? -0.010 4.015 -14.846 1.00 96.06 98 SER A C 1
ATOM 775 O O . SER A 1 98 ? -0.177 4.189 -16.053 1.00 96.06 98 SER A O 1
ATOM 777 N N . HIS A 1 99 ? 1.135 4.365 -14.252 1.00 95.56 99 HIS A N 1
ATOM 778 C CA . HIS A 1 99 ? 2.258 4.930 -14.993 1.00 95.56 99 HIS A CA 1
ATOM 779 C C . HIS A 1 99 ? 3.051 3.846 -15.734 1.00 95.56 99 HIS A C 1
ATOM 781 O O . HIS A 1 99 ? 3.190 2.725 -15.258 1.00 95.56 99 HIS A O 1
ATOM 787 N N . ALA A 1 100 ? 3.706 4.223 -16.839 1.00 91.06 100 ALA A N 1
ATOM 788 C CA . ALA A 1 100 ? 4.611 3.332 -17.578 1.00 91.06 100 ALA A CA 1
ATOM 789 C C . ALA A 1 100 ? 5.776 2.786 -16.725 1.00 91.06 100 ALA A C 1
ATOM 791 O O . ALA A 1 100 ? 6.327 1.733 -17.029 1.00 91.06 100 ALA A O 1
ATOM 792 N N . LYS A 1 101 ? 6.156 3.512 -15.664 1.00 92.88 101 LYS A N 1
ATOM 793 C CA . LYS A 1 101 ? 7.109 3.066 -14.644 1.00 92.88 101 LYS A CA 1
ATOM 794 C C . LYS A 1 101 ? 6.460 3.198 -13.257 1.00 92.88 101 LYS A C 1
ATOM 796 O O . LYS A 1 101 ? 6.557 4.275 -12.657 1.00 92.88 101 LYS A O 1
ATOM 801 N N . PRO A 1 102 ? 5.793 2.149 -12.750 1.00 94.38 102 PRO A N 1
ATOM 802 C CA . PRO A 1 102 ? 4.953 2.217 -11.554 1.00 94.38 102 PRO A CA 1
ATOM 803 C C . PRO A 1 102 ? 5.776 2.092 -10.262 1.00 94.38 102 PRO A C 1
ATOM 805 O O . PRO A 1 102 ? 5.586 1.188 -9.452 1.00 94.38 102 PRO A O 1
ATOM 808 N N . VAL A 1 103 ? 6.731 3.007 -10.073 1.00 94.94 103 VAL A N 1
ATOM 809 C CA . VAL A 1 103 ? 7.684 2.983 -8.956 1.00 94.94 103 VAL A CA 1
ATOM 810 C C . VAL A 1 103 ? 7.347 4.039 -7.911 1.00 94.94 103 VAL A C 1
ATOM 812 O O . VAL A 1 103 ? 7.137 5.209 -8.236 1.00 94.94 103 VAL A O 1
ATOM 815 N N . MET A 1 104 ? 7.378 3.659 -6.633 1.00 92.56 104 MET A N 1
ATOM 816 C CA . MET A 1 104 ? 7.233 4.593 -5.513 1.00 92.56 104 MET A CA 1
ATOM 817 C C . MET A 1 104 ? 7.989 4.141 -4.264 1.00 92.56 104 MET A C 1
ATOM 819 O O . MET A 1 104 ? 8.618 3.089 -4.259 1.00 92.56 104 MET A O 1
ATOM 823 N N . VAL A 1 105 ? 7.948 4.951 -3.199 1.00 90.56 105 VAL A N 1
ATOM 824 C CA . VAL A 1 105 ? 8.403 4.506 -1.877 1.00 90.56 105 VAL A CA 1
ATOM 825 C C . VAL A 1 105 ? 7.211 4.157 -1.013 1.00 90.56 105 VAL A C 1
ATOM 827 O O . VAL A 1 105 ? 6.314 4.980 -0.824 1.00 90.56 105 VAL A O 1
ATOM 830 N N . LEU A 1 106 ? 7.247 2.937 -0.494 1.00 92.12 106 LEU A N 1
ATOM 831 C CA . LEU A 1 106 ? 6.295 2.404 0.462 1.00 92.12 106 LEU A CA 1
ATOM 832 C C . LEU A 1 106 ? 7.045 2.110 1.758 1.00 92.12 106 LEU A C 1
ATOM 834 O O . LEU A 1 106 ? 8.146 1.556 1.742 1.00 92.12 106 LEU A O 1
ATOM 838 N N . GLY A 1 107 ? 6.467 2.535 2.870 1.00 90.25 107 GLY A N 1
ATOM 839 C CA . GLY A 1 107 ? 7.018 2.379 4.201 1.00 90.25 107 GLY A CA 1
ATOM 840 C C . GLY A 1 107 ? 6.194 1.446 5.077 1.00 90.25 107 GLY A C 1
ATOM 841 O O . GLY A 1 107 ? 5.058 1.099 4.772 1.00 90.25 107 GLY A O 1
ATOM 842 N N . SER A 1 108 ? 6.780 1.070 6.202 1.00 89.19 108 SER A N 1
ATOM 843 C CA . SER A 1 108 ? 6.183 0.295 7.283 1.00 89.19 108 SER A CA 1
ATOM 844 C C . SER A 1 108 ? 6.541 0.976 8.596 1.00 89.19 108 SER A C 1
ATOM 846 O O . SER A 1 108 ? 7.722 1.216 8.842 1.00 89.19 108 SER A O 1
ATOM 848 N N . MET A 1 109 ? 5.552 1.269 9.439 1.00 85.75 109 MET A N 1
ATOM 849 C CA . MET A 1 109 ? 5.763 1.705 10.825 1.00 85.75 109 MET A CA 1
ATOM 850 C C . MET A 1 109 ? 5.165 0.684 11.796 1.00 85.75 109 MET A C 1
ATOM 852 O O . MET A 1 109 ? 4.124 0.081 11.525 1.00 85.75 109 MET A O 1
ATOM 856 N N . GLY A 1 110 ? 5.834 0.473 12.933 1.00 77.81 110 GLY A N 1
ATOM 857 C CA . GLY A 1 110 ? 5.485 -0.614 13.849 1.00 77.81 110 GLY A CA 1
ATOM 858 C C . GLY A 1 110 ? 5.620 -1.969 13.150 1.00 77.81 110 GLY A C 1
ATOM 859 O O . GLY A 1 110 ? 6.635 -2.233 12.507 1.00 77.81 110 GLY A O 1
ATOM 860 N N . SER A 1 111 ? 4.579 -2.803 13.218 1.00 78.19 111 SER A N 1
ATOM 861 C CA . SER A 1 111 ? 4.568 -4.091 12.504 1.00 78.19 111 SER A CA 1
ATOM 862 C C . SER A 1 111 ? 4.176 -3.969 11.026 1.00 78.19 111 SER A C 1
ATOM 864 O O . SER A 1 111 ? 4.191 -4.984 10.344 1.00 78.19 111 SER A O 1
ATOM 866 N N . GLY A 1 112 ? 3.807 -2.763 10.565 1.00 84.00 112 GLY A N 1
ATOM 867 C CA . GLY A 1 112 ? 3.363 -2.336 9.227 1.00 84.00 112 GLY A CA 1
ATOM 868 C C . GLY A 1 112 ? 2.726 -3.349 8.276 1.00 84.00 112 GLY A C 1
ATOM 869 O O . GLY A 1 112 ? 1.572 -3.164 7.901 1.00 84.00 112 GLY A O 1
ATOM 870 N N . PHE A 1 113 ? 3.453 -4.383 7.855 1.00 89.44 113 PHE A N 1
ATOM 871 C CA . PHE A 1 113 ? 2.949 -5.509 7.070 1.00 89.44 113 PHE A CA 1
ATOM 872 C C . PHE A 1 113 ? 3.039 -6.810 7.871 1.00 89.44 113 PHE A C 1
ATOM 874 O O . PHE A 1 113 ? 4.125 -7.348 8.088 1.00 89.44 113 PHE A O 1
ATOM 881 N N . LYS A 1 114 ? 1.897 -7.386 8.252 1.00 90.94 114 LYS A N 1
ATOM 882 C CA . LYS A 1 114 ? 1.873 -8.725 8.851 1.0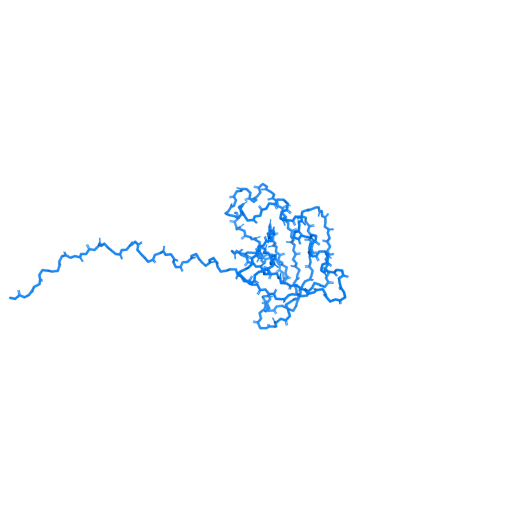0 90.94 114 LYS A CA 1
ATOM 883 C C . LYS A 1 114 ? 1.868 -9.788 7.766 1.00 90.94 114 LYS A C 1
ATOM 885 O O . LYS A 1 114 ? 0.944 -9.826 6.961 1.00 90.94 114 LYS A O 1
ATOM 890 N N . LYS A 1 115 ? 2.832 -10.706 7.796 1.00 91.19 115 LYS A N 1
ATOM 891 C CA . LYS A 1 115 ? 2.801 -11.914 6.964 1.00 91.19 115 LYS A CA 1
ATOM 892 C C . LYS A 1 115 ? 1.618 -12.804 7.373 1.00 91.19 115 LYS A C 1
ATOM 894 O O . LYS A 1 115 ? 1.483 -13.153 8.545 1.00 91.19 115 LYS A O 1
ATOM 899 N N . THR A 1 116 ? 0.757 -13.156 6.423 1.00 92.12 116 THR A N 1
ATOM 900 C CA . THR A 1 116 ? -0.440 -13.997 6.635 1.00 92.12 116 THR A CA 1
ATOM 901 C C . THR A 1 116 ? -0.406 -15.302 5.845 1.00 92.12 116 THR A C 1
ATOM 903 O O . THR A 1 116 ? -1.168 -16.214 6.154 1.00 92.12 116 THR A O 1
ATOM 906 N N . GLY A 1 117 ? 0.480 -15.414 4.856 1.00 90.94 117 GLY A N 1
ATOM 907 C CA . GLY A 1 117 ? 0.625 -16.597 4.015 1.00 90.94 117 GLY A CA 1
ATOM 908 C C . GLY A 1 117 ? 2.015 -16.690 3.397 1.00 90.94 117 GLY A C 1
ATOM 909 O O . GLY A 1 117 ? 2.957 -16.031 3.847 1.00 90.94 117 GLY A O 1
ATOM 910 N N . ASN A 1 118 ? 2.149 -17.511 2.354 1.00 89.69 118 ASN A N 1
ATOM 911 C CA . ASN A 1 118 ? 3.389 -17.572 1.591 1.00 89.69 118 ASN A CA 1
ATOM 912 C C . ASN A 1 118 ? 3.510 -16.313 0.728 1.00 89.69 118 ASN A C 1
ATOM 914 O O . ASN A 1 118 ? 2.718 -16.129 -0.189 1.00 89.69 118 ASN A O 1
ATOM 918 N N . TYR A 1 119 ? 4.452 -15.433 1.071 1.00 91.38 119 TYR A N 1
ATOM 919 C CA . TYR A 1 119 ? 4.659 -14.138 0.406 1.00 91.38 119 TYR A CA 1
ATOM 920 C C . TYR A 1 119 ? 3.421 -13.226 0.359 1.00 91.38 119 TYR A C 1
ATOM 922 O O . TYR A 1 119 ? 3.376 -12.269 -0.408 1.00 91.38 119 TYR A O 1
ATOM 930 N N . THR A 1 120 ? 2.436 -13.494 1.219 1.00 93.75 120 THR A N 1
ATOM 931 C CA . THR A 1 120 ? 1.227 -12.687 1.378 1.00 93.75 120 THR A CA 1
ATOM 932 C C . THR A 1 120 ? 1.288 -11.926 2.688 1.00 93.75 120 THR A C 1
ATOM 934 O O . THR A 1 120 ? 1.554 -12.499 3.752 1.00 93.75 120 THR A O 1
ATOM 937 N N . PHE A 1 121 ? 0.998 -10.637 2.611 1.00 93.88 121 PHE A N 1
ATOM 938 C CA . PHE A 1 121 ? 1.048 -9.701 3.714 1.00 93.88 121 PHE A CA 1
ATOM 939 C C . PHE A 1 121 ? -0.265 -8.939 3.846 1.00 93.88 121 PHE A C 1
ATOM 941 O O . PHE A 1 121 ? -1.026 -8.773 2.893 1.00 93.88 121 PHE A O 1
ATOM 948 N N . LYS A 1 122 ? -0.519 -8.449 5.055 1.00 94.75 122 LYS A N 1
ATOM 949 C CA . LYS A 1 122 ? -1.683 -7.644 5.394 1.00 94.75 122 LYS A CA 1
ATOM 950 C C . LYS A 1 122 ? -1.263 -6.341 6.058 1.00 94.75 122 LYS A C 1
ATOM 952 O O . LYS A 1 122 ? -0.474 -6.341 7.003 1.00 94.75 122 LYS A O 1
ATOM 957 N N . SER A 1 123 ? -1.858 -5.258 5.587 1.00 94.50 123 SER A N 1
ATOM 958 C CA . SER A 1 123 ? -1.883 -3.946 6.221 1.00 94.50 123 SER A CA 1
ATOM 959 C C . SER A 1 123 ? -3.292 -3.683 6.738 1.00 94.50 123 SER A C 1
ATOM 961 O O . SER A 1 123 ? -4.255 -3.971 6.025 1.00 94.50 123 SER A O 1
ATOM 963 N N . ILE A 1 124 ? -3.427 -3.137 7.948 1.00 93.06 124 ILE A N 1
ATOM 964 C CA . ILE A 1 124 ? -4.742 -2.714 8.467 1.00 93.06 124 ILE A CA 1
ATOM 965 C C . ILE A 1 124 ? -4.985 -1.217 8.276 1.00 93.06 124 ILE A C 1
ATOM 967 O O . ILE A 1 124 ? -6.040 -0.720 8.652 1.00 93.06 124 ILE A O 1
ATOM 971 N N . GLY A 1 125 ? -4.016 -0.483 7.729 1.00 93.44 125 GLY A N 1
ATOM 972 C CA . GLY A 1 125 ? -4.109 0.962 7.606 1.00 93.44 125 GLY A CA 1
ATOM 973 C C . GLY A 1 125 ? -2.917 1.577 6.891 1.00 93.44 125 GLY A C 1
ATOM 974 O O . GLY A 1 125 ? -1.776 1.159 7.080 1.00 93.44 125 GLY A O 1
ATOM 975 N N . LEU A 1 126 ? -3.197 2.595 6.090 1.00 95.44 126 LEU A N 1
ATOM 976 C CA . LEU A 1 126 ? -2.245 3.397 5.346 1.00 95.44 126 LEU A CA 1
ATOM 977 C C . LEU A 1 126 ? -2.359 4.860 5.773 1.00 95.44 126 LEU A C 1
ATOM 979 O O . LEU A 1 126 ? -3.448 5.435 5.868 1.00 95.44 126 LEU A O 1
ATOM 983 N N . GLY A 1 127 ? -1.203 5.469 5.993 1.00 92.19 127 GLY A N 1
ATOM 984 C CA . GLY A 1 127 ? -1.075 6.894 6.264 1.00 92.19 127 GLY A CA 1
ATOM 985 C C . GLY A 1 127 ? -0.008 7.502 5.370 1.00 92.19 127 GLY A C 1
ATOM 986 O O . GLY A 1 127 ? 1.050 6.910 5.162 1.00 92.19 127 GLY A O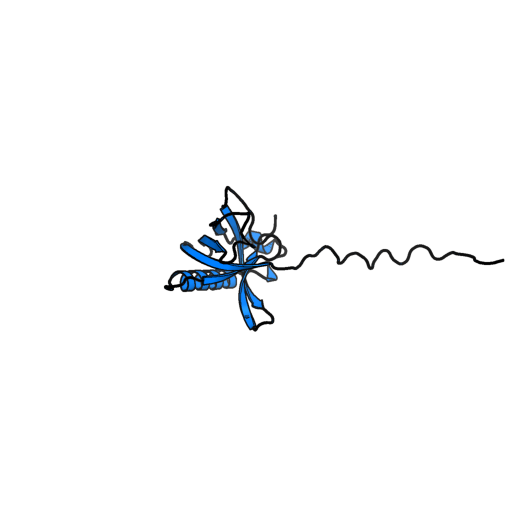 1
ATOM 987 N N . SER A 1 128 ? -0.268 8.696 4.846 1.00 88.19 128 SER A N 1
ATOM 988 C CA . SER A 1 128 ? 0.740 9.471 4.125 1.00 88.19 128 SER A CA 1
ATOM 989 C C . SER A 1 128 ? 1.461 10.391 5.104 1.00 88.19 128 SER A C 1
ATOM 991 O O . SER A 1 128 ? 0.846 11.261 5.714 1.00 88.19 128 SER A O 1
ATOM 993 N N . LEU A 1 129 ? 2.772 10.216 5.252 1.00 83.62 129 LEU A N 1
ATOM 994 C CA . LEU A 1 129 ? 3.609 11.062 6.102 1.00 83.62 129 LEU A CA 1
ATOM 995 C C . LEU A 1 129 ? 4.668 11.759 5.253 1.00 83.62 129 LEU A C 1
ATOM 997 O O . LEU A 1 129 ? 5.162 11.215 4.265 1.00 83.62 129 LEU A O 1
ATOM 1001 N N . LYS A 1 130 ? 5.020 12.986 5.637 1.00 81.81 130 LYS A N 1
ATOM 1002 C CA . LYS A 1 130 ? 6.109 13.732 5.008 1.00 81.81 130 LYS A CA 1
ATOM 1003 C C . LYS A 1 130 ? 7.394 13.458 5.780 1.00 81.81 130 LYS A C 1
ATOM 1005 O O . LYS A 1 130 ? 7.499 13.812 6.950 1.00 81.81 130 LYS A O 1
ATOM 1010 N N . GLU A 1 131 ? 8.361 12.822 5.133 1.00 76.94 131 GLU A N 1
ATOM 1011 C CA . GLU A 1 131 ? 9.701 12.652 5.690 1.00 76.94 131 GLU A CA 1
ATOM 1012 C C . GLU A 1 131 ? 10.424 14.009 5.779 1.00 76.94 131 GLU A C 1
ATOM 1014 O O . GLU A 1 131 ? 10.080 14.964 5.077 1.00 76.94 131 GLU A O 1
ATOM 1019 N N . TYR A 1 132 ? 11.481 14.089 6.598 1.00 73.12 132 TYR A N 1
ATOM 1020 C CA . TYR A 1 132 ? 12.317 15.295 6.746 1.00 73.12 132 TYR A CA 1
ATOM 1021 C C . TYR A 1 132 ? 12.899 15.795 5.410 1.00 73.12 132 TYR A C 1
ATOM 1023 O O . TYR A 1 132 ? 13.090 16.991 5.214 1.00 73.12 132 TYR A O 1
ATOM 1031 N N . SER A 1 133 ? 13.107 14.885 4.454 1.00 74.19 133 SER A N 1
ATOM 1032 C CA . SER A 1 133 ? 13.526 15.176 3.075 1.00 74.19 133 SER A CA 1
ATOM 1033 C C . SER A 1 133 ? 12.485 15.955 2.255 1.00 74.19 133 SER A C 1
ATOM 1035 O O . SER A 1 133 ? 12.742 16.326 1.113 1.00 74.19 133 SER A O 1
ATOM 1037 N N . GLY A 1 134 ? 11.284 16.165 2.798 1.00 77.69 134 GLY A N 1
ATOM 1038 C CA . GLY A 1 134 ? 10.149 16.765 2.109 1.00 77.69 134 GLY A CA 1
ATOM 1039 C C . GLY A 1 134 ? 9.354 15.782 1.248 1.00 77.69 134 GLY A C 1
ATOM 1040 O O . GLY A 1 134 ? 8.316 16.161 0.703 1.00 77.69 134 GLY A O 1
ATOM 1041 N N . ARG A 1 135 ? 9.798 14.524 1.150 1.00 77.75 135 ARG A N 1
ATOM 1042 C CA . ARG A 1 135 ? 9.124 13.463 0.401 1.00 77.75 135 ARG A CA 1
ATOM 1043 C C . ARG A 1 135 ? 7.888 12.966 1.149 1.00 77.75 135 ARG A C 1
ATOM 1045 O O . ARG A 1 135 ? 7.972 12.626 2.324 1.00 77.75 135 ARG A O 1
ATOM 1052 N N . THR A 1 136 ? 6.757 12.848 0.456 1.00 82.88 136 THR A N 1
ATOM 1053 C CA . THR A 1 136 ? 5.604 12.094 0.970 1.00 82.88 136 THR A CA 1
ATOM 1054 C C . THR A 1 136 ? 5.835 10.600 0.767 1.00 82.88 136 THR A C 1
ATOM 1056 O O . THR A 1 136 ? 6.090 10.155 -0.355 1.00 82.88 136 THR A O 1
ATOM 1059 N N . VAL A 1 137 ? 5.726 9.837 1.848 1.00 87.81 137 VAL A N 1
ATOM 1060 C CA . VAL A 1 137 ? 5.807 8.377 1.866 1.00 87.81 137 VAL A CA 1
ATOM 1061 C C . VAL A 1 137 ? 4.490 7.826 2.390 1.00 87.81 137 VAL A C 1
ATOM 1063 O O . VAL A 1 137 ? 3.947 8.320 3.378 1.00 87.81 137 VAL A O 1
ATOM 1066 N N . ILE A 1 138 ? 3.980 6.801 1.714 1.00 93.94 138 ILE A N 1
ATOM 1067 C CA . ILE A 1 138 ? 2.852 6.023 2.222 1.00 93.94 138 ILE A CA 1
ATOM 1068 C C . ILE A 1 138 ? 3.423 5.003 3.193 1.00 93.94 138 ILE A C 1
ATOM 1070 O O . ILE A 1 138 ? 4.266 4.199 2.803 1.00 93.94 138 ILE A O 1
ATOM 1074 N N . TYR A 1 139 ? 2.977 5.029 4.440 1.00 93.38 139 TYR A N 1
ATOM 1075 C CA . TYR A 1 139 ? 3.335 4.047 5.449 1.00 93.38 139 TYR A CA 1
ATOM 1076 C C . TYR A 1 139 ? 2.181 3.094 5.686 1.00 93.38 139 TYR A C 1
ATOM 1078 O O . TYR A 1 139 ? 1.035 3.507 5.848 1.00 93.38 139 TYR A O 1
ATOM 1086 N N . SER A 1 140 ? 2.520 1.814 5.735 1.00 93.62 140 SER A N 1
ATOM 1087 C CA . SER A 1 140 ? 1.648 0.765 6.217 1.00 93.62 140 SER A CA 1
ATOM 1088 C C . SER A 1 140 ? 1.758 0.613 7.720 1.00 93.62 140 SER A C 1
ATOM 1090 O O . SER A 1 140 ? 2.852 0.686 8.290 1.00 93.62 140 SER A O 1
ATOM 1092 N N . PHE A 1 141 ? 0.616 0.329 8.332 1.00 90.56 141 PHE A N 1
ATOM 1093 C CA . PHE A 1 141 ? 0.468 0.083 9.748 1.00 90.56 141 PHE A CA 1
ATOM 1094 C C . PHE A 1 141 ? -0.163 -1.288 9.984 1.00 90.56 141 PHE A C 1
ATOM 1096 O O . PHE A 1 141 ? -1.103 -1.711 9.304 1.00 90.56 141 PHE A O 1
ATOM 1103 N N . TYR A 1 142 ? 0.372 -1.965 10.992 1.00 86.00 142 TYR A N 1
ATOM 1104 C CA . TYR A 1 142 ? -0.201 -3.162 11.574 1.00 86.00 142 TYR A CA 1
ATOM 1105 C C . TYR A 1 142 ? 0.036 -3.108 13.080 1.00 86.00 142 TYR A C 1
ATOM 1107 O O . TYR A 1 142 ? 1.174 -2.921 13.518 1.00 86.00 142 TYR A O 1
ATOM 1115 N N . ASP A 1 143 ? -1.032 -3.278 13.852 1.00 76.88 143 ASP A N 1
ATOM 1116 C CA . ASP A 1 143 ? -0.991 -3.408 15.306 1.00 76.88 143 ASP A CA 1
ATOM 1117 C C . ASP A 1 143 ? -1.672 -4.741 15.666 1.00 76.88 143 ASP A C 1
ATOM 1119 O O . ASP A 1 143 ? -2.804 -4.974 15.222 1.00 76.88 143 ASP A O 1
ATOM 1123 N N . PRO A 1 144 ? -0.989 -5.687 16.339 1.00 64.25 144 PRO A N 1
ATOM 1124 C CA . PRO A 1 144 ? -1.639 -6.896 16.824 1.00 64.25 144 PRO A CA 1
ATOM 1125 C C . PRO A 1 144 ? -2.680 -6.533 17.892 1.00 64.25 144 PRO A C 1
ATOM 1127 O O . PRO A 1 144 ? -2.326 -6.149 19.001 1.00 64.25 144 PRO A O 1
ATOM 1130 N N . ILE A 1 145 ? -3.956 -6.666 17.526 1.00 59.38 145 ILE A N 1
ATOM 1131 C CA . ILE A 1 145 ? -5.103 -6.645 18.448 1.00 59.38 145 ILE A CA 1
ATOM 1132 C C . ILE A 1 145 ? -5.204 -7.997 19.148 1.00 59.38 145 ILE A C 1
ATOM 1134 O O . ILE A 1 145 ? -5.063 -9.021 18.431 1.00 59.38 145 ILE A O 1
#